Protein AF-A0A559RLZ7-F1 (afdb_monomer_lite)

Radius of gyration: 20.5 Å; chains: 1; bounding box: 38×37×59 Å

pLDDT: mean 88.79, std 10.15, range [47.84, 97.94]

Foldseek 3Di:
DDDPVNVVVVVVVLVVLVVVLVVLVVVLVVVLVVLQVCPVVPDPDSPSVVVNVVVVVVSVVSVCVSVVNDPPDDPVRVVVVVVVVVVVVVD

Secondary structure (DSSP, 8-state):
---HHHHHHHHHHHHHHHHHHHHHHHHHHHHHHHHHHHHHHH-SS-TTHHHHHHHHHHHHHHHHHHHT--SSS-HHHHHHHHHHHHHHHT-

Structure (mmCIF, N/CA/C/O backbone):
data_AF-A0A559RLZ7-F1
#
_entry.id   AF-A0A559RLZ7-F1
#
loop_
_atom_site.group_PDB
_atom_site.id
_atom_site.type_symbol
_atom_site.label_atom_id
_atom_site.label_alt_id
_atom_site.label_comp_id
_atom_site.label_asym_id
_atom_site.label_entity_id
_atom_site.label_seq_id
_atom_site.pdbx_PDB_ins_code
_atom_site.Cartn_x
_atom_site.Cartn_y
_atom_site.Cartn_z
_atom_site.occupancy
_atom_site.B_iso_or_equiv
_atom_site.auth_seq_id
_atom_site.auth_comp_id
_atom_site.auth_asym_id
_atom_site.auth_atom_id
_atom_site.pdbx_PDB_model_num
ATOM 1 N N . MET A 1 1 ? -20.221 5.603 29.341 1.00 57.88 1 MET A N 1
ATOM 2 C CA . MET A 1 1 ? -20.909 5.576 28.032 1.00 57.88 1 MET A CA 1
ATOM 3 C C . MET A 1 1 ? -20.092 6.427 27.085 1.00 57.88 1 MET A C 1
ATOM 5 O O . MET A 1 1 ? -19.811 7.562 27.436 1.00 57.88 1 MET A O 1
ATOM 9 N N . GLU A 1 2 ? -19.660 5.876 25.955 1.00 62.47 2 GLU A N 1
ATOM 10 C CA . GLU A 1 2 ? -18.915 6.642 24.949 1.00 62.47 2 GLU A CA 1
ATOM 11 C C . GLU A 1 2 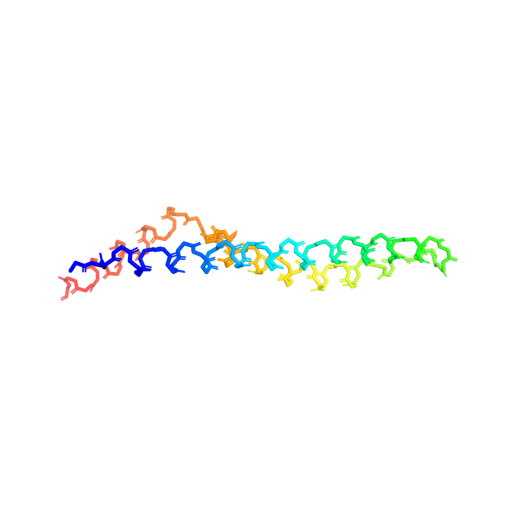? -19.822 7.742 24.368 1.00 62.47 2 GLU A C 1
ATOM 13 O O . GLU A 1 2 ? -20.946 7.458 23.937 1.00 62.47 2 GLU A O 1
ATOM 18 N N . THR A 1 3 ? -19.371 8.994 24.402 1.00 82.12 3 THR A N 1
ATOM 19 C CA . THR A 1 3 ? -20.155 10.155 23.956 1.00 82.12 3 THR A CA 1
ATOM 20 C C . THR A 1 3 ? -20.288 10.161 22.428 1.00 82.12 3 THR A C 1
ATOM 22 O O . THR A 1 3 ? -19.417 9.672 21.708 1.00 82.12 3 THR A O 1
ATOM 25 N N . SER A 1 4 ? -21.364 10.741 21.879 1.00 84.69 4 SER A N 1
ATOM 26 C CA . SER A 1 4 ? -21.572 10.819 20.418 1.00 84.69 4 SER A CA 1
ATOM 27 C C . SER A 1 4 ? -20.391 11.464 19.672 1.00 84.69 4 SER A C 1
ATOM 29 O O . SER A 1 4 ? -20.124 11.128 18.519 1.00 84.69 4 SER A O 1
ATOM 31 N N . ARG A 1 5 ? -19.645 12.350 20.349 1.00 88.38 5 ARG A N 1
ATOM 32 C CA . ARG A 1 5 ? -18.443 13.011 19.829 1.00 88.38 5 ARG A CA 1
ATOM 33 C C . ARG A 1 5 ? -17.267 12.047 19.657 1.00 88.38 5 ARG A C 1
ATOM 35 O O . ARG A 1 5 ? -16.602 12.093 18.627 1.00 88.38 5 ARG A O 1
ATOM 42 N N . GLU A 1 6 ? -17.036 11.164 20.625 1.00 89.12 6 GLU A N 1
ATOM 43 C CA . GLU A 1 6 ? -15.964 10.158 20.574 1.00 89.12 6 GLU A CA 1
ATOM 44 C C . GLU A 1 6 ? -16.206 9.148 19.446 1.00 89.12 6 GLU A C 1
ATOM 46 O O . GLU A 1 6 ? -15.298 8.862 18.664 1.00 89.12 6 GLU A O 1
ATOM 51 N N . LYS A 1 7 ? -17.457 8.695 19.273 1.00 87.31 7 LYS A N 1
ATOM 52 C CA . LYS A 1 7 ? -17.842 7.812 18.158 1.00 87.31 7 LYS A CA 1
ATOM 53 C C . LYS A 1 7 ? -17.596 8.462 16.797 1.00 87.31 7 LYS A C 1
ATOM 55 O O . LYS A 1 7 ? -17.044 7.820 15.904 1.00 87.31 7 LYS A O 1
ATOM 60 N N . TYR A 1 8 ? -17.970 9.735 16.650 1.00 92.44 8 TYR A N 1
ATOM 61 C CA . TYR A 1 8 ? -17.741 10.490 15.419 1.00 92.44 8 TYR A CA 1
ATOM 62 C C . TYR A 1 8 ? -16.245 10.650 15.116 1.00 92.44 8 TYR A C 1
ATOM 64 O O . TYR A 1 8 ? -15.816 10.357 14.005 1.00 92.44 8 TYR A O 1
ATOM 72 N N . GLN A 1 9 ? -15.431 11.036 16.103 1.00 92.69 9 GLN A N 1
ATOM 73 C CA . GLN A 1 9 ? -13.979 11.178 15.926 1.00 92.69 9 GLN A CA 1
ATOM 74 C C . GLN A 1 9 ? -13.313 9.857 15.527 1.00 92.69 9 GLN A C 1
ATOM 76 O O . GLN A 1 9 ? -12.451 9.828 14.648 1.00 92.69 9 GLN A O 1
ATOM 81 N N . ARG A 1 10 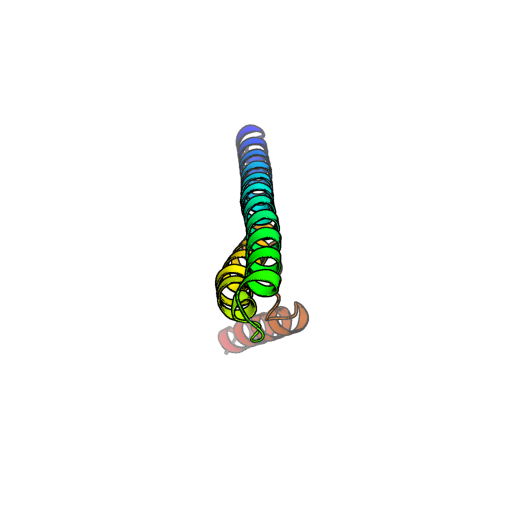? -13.740 8.745 16.134 1.00 89.25 10 ARG A N 1
ATOM 82 C CA . ARG A 1 10 ? -13.238 7.405 15.814 1.00 89.25 10 ARG A CA 1
ATOM 83 C C . ARG A 1 10 ? -13.591 7.003 14.376 1.00 89.25 10 ARG A C 1
ATOM 85 O O . ARG A 1 10 ? -12.746 6.458 13.669 1.00 89.25 10 ARG A O 1
ATOM 92 N N . ALA A 1 11 ? -14.812 7.308 13.934 1.00 91.44 11 ALA A N 1
ATOM 93 C CA . ALA A 1 11 ? -15.249 7.086 12.558 1.00 91.44 11 ALA A CA 1
ATOM 94 C C . ALA A 1 11 ? -14.505 7.986 11.556 1.00 91.44 11 ALA A C 1
ATOM 96 O O . ALA A 1 11 ? -14.095 7.512 10.501 1.00 91.44 11 ALA A O 1
ATOM 97 N N . GLN A 1 12 ? -14.269 9.255 11.898 1.00 93.44 12 GLN A N 1
ATOM 98 C CA . GLN A 1 12 ? -13.515 10.187 11.059 1.00 93.44 12 GLN A CA 1
ATOM 99 C C . GLN A 1 12 ? -12.072 9.716 10.856 1.00 93.44 12 GLN A C 1
ATOM 101 O O . GLN A 1 12 ? -11.643 9.549 9.718 1.00 93.44 12 GLN A O 1
ATOM 106 N N . LYS A 1 13 ? -11.368 9.383 11.946 1.00 92.19 13 LYS A N 1
ATOM 107 C CA . LYS A 1 13 ? -10.006 8.835 11.882 1.00 92.19 13 LYS A CA 1
ATOM 108 C C . LYS A 1 13 ? -9.935 7.600 10.985 1.00 92.19 13 LYS A C 1
ATOM 110 O O . LYS A 1 13 ? -8.988 7.429 10.227 1.00 92.19 13 LYS A O 1
ATOM 115 N N . ARG A 1 14 ? -10.965 6.752 11.039 1.00 90.94 14 ARG A N 1
ATOM 116 C CA . ARG A 1 14 ? -11.052 5.560 10.199 1.00 90.94 14 ARG A CA 1
ATOM 117 C C . ARG A 1 14 ? -11.154 5.888 8.710 1.00 90.94 14 ARG A C 1
ATOM 119 O O . ARG A 1 14 ? -10.538 5.208 7.897 1.00 90.94 14 ARG A O 1
ATOM 126 N N . VAL A 1 15 ? -11.935 6.903 8.353 1.00 94.19 15 VAL A N 1
ATOM 127 C CA . VAL A 1 15 ? -12.043 7.377 6.967 1.00 94.19 15 VAL A CA 1
ATOM 128 C C . VAL A 1 15 ? -10.714 7.960 6.492 1.00 94.19 15 VAL A C 1
ATOM 130 O O . VAL A 1 15 ? -10.314 7.699 5.359 1.00 94.19 15 VAL A O 1
ATOM 133 N N . ASP A 1 16 ? -10.020 8.701 7.351 1.00 94.38 16 ASP A N 1
ATOM 134 C CA . ASP A 1 16 ? -8.732 9.305 7.011 1.00 94.38 16 ASP A CA 1
ATOM 135 C C . ASP A 1 16 ? -7.650 8.237 6.771 1.00 94.38 16 ASP A C 1
ATOM 137 O O . ASP A 1 16 ? -6.985 8.278 5.739 1.00 94.38 16 ASP A O 1
ATOM 141 N N . GLU A 1 17 ? -7.573 7.198 7.614 1.00 93.50 17 GLU A N 1
ATOM 142 C CA . GLU A 1 17 ? -6.689 6.034 7.401 1.00 93.50 17 GLU A CA 1
ATOM 143 C C . GLU A 1 17 ? -6.939 5.347 6.043 1.00 93.50 17 GLU A C 1
ATOM 145 O O . GLU A 1 17 ? -6.006 4.960 5.336 1.00 93.50 17 GLU A O 1
ATOM 150 N N . ILE A 1 18 ? -8.208 5.206 5.645 1.00 93.50 18 ILE A N 1
ATOM 151 C CA . ILE A 1 18 ? -8.578 4.608 4.355 1.00 93.50 18 ILE A CA 1
ATOM 152 C C . ILE A 1 18 ? -8.145 5.511 3.192 1.00 93.50 18 ILE A C 1
ATOM 154 O O . ILE A 1 18 ? -7.599 5.019 2.202 1.00 93.50 18 ILE A O 1
ATOM 158 N N . LYS A 1 19 ? -8.359 6.827 3.294 1.00 94.69 19 LYS A N 1
ATOM 159 C CA . LYS A 1 19 ? -7.935 7.791 2.265 1.00 94.69 19 LYS A CA 1
ATOM 160 C C . LYS A 1 19 ? -6.420 7.803 2.091 1.00 94.69 19 LYS A C 1
ATOM 162 O O . LYS A 1 19 ? -5.940 7.782 0.959 1.00 94.69 19 LYS A O 1
ATOM 167 N N . GLU A 1 20 ? -5.673 7.804 3.192 1.00 94.94 20 GLU A N 1
ATOM 168 C CA . GLU A 1 20 ? -4.212 7.745 3.166 1.00 94.94 20 GLU A CA 1
ATOM 169 C C . GLU A 1 20 ? -3.719 6.485 2.458 1.00 94.94 20 GLU A C 1
ATOM 171 O O . GLU A 1 20 ? -2.817 6.568 1.621 1.00 94.94 20 GLU A O 1
ATOM 176 N N . PHE A 1 21 ? -4.339 5.334 2.728 1.00 95.44 21 PHE A N 1
ATOM 177 C CA . PHE A 1 21 ? -4.032 4.094 2.024 1.00 95.44 21 PHE A CA 1
ATOM 178 C C . PHE A 1 21 ? -4.265 4.202 0.515 1.00 95.44 21 PHE A C 1
ATOM 180 O O . PHE A 1 21 ? -3.372 3.852 -0.255 1.00 95.44 21 PHE A O 1
ATOM 187 N N . TYR A 1 22 ? -5.417 4.721 0.074 1.00 95.25 22 TYR A N 1
ATOM 188 C CA . TYR A 1 22 ? -5.695 4.887 -1.357 1.00 95.25 22 TYR A CA 1
ATOM 189 C C . TYR A 1 22 ? -4.721 5.845 -2.039 1.00 95.25 22 TYR A C 1
ATOM 191 O O . TYR A 1 22 ? -4.318 5.588 -3.171 1.00 95.25 22 TYR A O 1
ATOM 199 N N . ASN A 1 23 ? -4.298 6.910 -1.356 1.00 96.31 23 ASN A N 1
ATOM 200 C CA . ASN A 1 23 ? -3.290 7.820 -1.888 1.00 96.31 23 ASN A CA 1
ATOM 201 C C . ASN A 1 23 ? -1.938 7.107 -2.091 1.00 96.31 23 ASN A C 1
ATOM 203 O O . ASN A 1 23 ? -1.336 7.195 -3.161 1.00 96.31 23 ASN A O 1
ATOM 207 N N . HIS A 1 24 ? -1.491 6.332 -1.096 1.00 95.25 24 HIS A N 1
ATOM 208 C CA . HIS A 1 24 ? -0.258 5.541 -1.198 1.00 95.25 24 HIS A CA 1
ATOM 209 C C . HIS A 1 24 ? -0.348 4.456 -2.275 1.00 95.25 24 HIS A C 1
ATOM 211 O O . HIS A 1 24 ? 0.589 4.284 -3.053 1.00 95.25 24 HIS A O 1
ATOM 217 N N . LEU A 1 25 ? -1.478 3.750 -2.358 1.00 96.62 25 LEU A N 1
ATOM 218 C CA . LEU A 1 25 ? -1.726 2.740 -3.383 1.00 96.62 25 LEU A CA 1
ATOM 219 C C . LEU A 1 25 ? -1.752 3.358 -4.787 1.00 96.62 25 LEU A C 1
ATOM 221 O O . LEU A 1 25 ? -1.173 2.796 -5.713 1.00 96.62 25 LEU A O 1
ATOM 225 N N . GLY A 1 26 ? -2.385 4.523 -4.945 1.00 97.50 26 GLY A N 1
ATOM 226 C CA . GLY A 1 26 ? -2.423 5.256 -6.207 1.00 97.50 26 GLY A CA 1
ATOM 227 C C . GLY A 1 26 ? -1.023 5.642 -6.679 1.00 97.50 26 GLY A C 1
ATOM 228 O O . GLY A 1 26 ? -0.653 5.336 -7.812 1.00 97.50 26 GLY A O 1
ATOM 229 N N . MET A 1 27 ? -0.210 6.224 -5.790 1.00 97.00 27 MET A N 1
ATOM 230 C CA . MET A 1 27 ? 1.198 6.514 -6.084 1.00 97.00 27 MET A CA 1
ATOM 231 C C . MET A 1 27 ? 1.967 5.244 -6.458 1.00 97.00 27 MET A C 1
ATOM 233 O O . MET A 1 27 ? 2.670 5.231 -7.465 1.00 97.00 27 MET A O 1
ATOM 237 N N . TYR A 1 28 ? 1.792 4.158 -5.704 1.00 97.31 28 TYR A N 1
ATOM 238 C CA . TYR A 1 28 ? 2.431 2.879 -6.000 1.00 97.31 28 TYR A CA 1
ATOM 239 C C . TYR A 1 28 ? 2.092 2.371 -7.409 1.00 97.31 28 TYR A C 1
ATOM 241 O O . TYR A 1 28 ? 3.004 2.041 -8.160 1.00 97.31 28 TYR A O 1
ATOM 249 N N . ILE A 1 29 ? 0.817 2.375 -7.813 1.00 97.50 29 ILE A N 1
ATOM 250 C CA . ILE A 1 29 ? 0.395 1.939 -9.156 1.00 97.50 29 ILE A CA 1
ATOM 251 C C . ILE A 1 29 ? 1.030 2.811 -10.247 1.00 97.50 29 ILE A C 1
ATOM 253 O O . ILE A 1 29 ? 1.526 2.281 -11.241 1.00 97.50 29 ILE A O 1
ATOM 257 N N . ILE A 1 30 ? 1.065 4.134 -10.057 1.00 97.94 30 ILE A N 1
ATOM 258 C CA . ILE A 1 30 ? 1.699 5.057 -11.009 1.00 97.94 30 ILE A CA 1
ATOM 259 C C . ILE A 1 30 ? 3.182 4.704 -11.188 1.00 97.94 30 ILE A C 1
ATOM 261 O O . ILE A 1 30 ? 3.646 4.547 -12.318 1.00 97.94 30 ILE A O 1
ATOM 265 N N . PHE A 1 31 ? 3.919 4.517 -10.090 1.00 97.25 31 PHE A N 1
ATOM 266 C CA . PHE A 1 31 ? 5.335 4.149 -10.150 1.00 97.25 31 PHE A CA 1
ATOM 267 C C . PHE A 1 31 ? 5.565 2.755 -10.736 1.00 97.25 31 PHE A C 1
ATOM 269 O O . PHE A 1 31 ? 6.502 2.581 -11.507 1.00 97.25 31 PHE A O 1
ATOM 276 N N . VAL A 1 32 ? 4.701 1.780 -10.446 1.00 97.00 32 VAL A N 1
ATOM 277 C CA . VAL A 1 32 ? 4.746 0.444 -11.064 1.00 97.00 32 VAL A CA 1
ATOM 278 C C . VAL A 1 32 ? 4.645 0.556 -12.587 1.00 97.00 32 VAL A C 1
ATOM 280 O O . VAL A 1 32 ? 5.476 -0.015 -13.291 1.00 97.00 32 VAL A O 1
ATOM 283 N N . CYS A 1 33 ? 3.688 1.333 -13.104 1.00 97.00 33 CYS A N 1
ATOM 284 C CA . CYS A 1 33 ? 3.551 1.571 -14.542 1.00 97.00 33 CYS A CA 1
ATOM 285 C C . CYS A 1 33 ? 4.807 2.226 -15.136 1.00 97.00 33 CYS A C 1
ATOM 287 O O . CYS A 1 33 ? 5.275 1.806 -16.195 1.00 97.00 33 CYS A O 1
ATOM 289 N N . ILE A 1 34 ? 5.386 3.210 -14.439 1.00 96.56 34 ILE A N 1
ATOM 290 C CA . ILE A 1 34 ? 6.636 3.863 -14.853 1.00 96.56 34 ILE A CA 1
ATOM 291 C C . ILE A 1 34 ? 7.795 2.857 -14.879 1.00 96.56 34 ILE A C 1
ATOM 293 O O . ILE A 1 34 ? 8.523 2.803 -15.866 1.00 96.56 34 ILE A O 1
ATOM 297 N N . PHE A 1 35 ? 7.964 2.030 -13.842 1.00 95.94 35 PHE A N 1
ATOM 298 C CA . PHE A 1 35 ? 9.041 1.039 -13.775 1.00 95.94 35 PHE A CA 1
ATOM 299 C C . PHE A 1 35 ? 8.914 -0.026 -14.859 1.00 95.94 35 PHE A C 1
ATOM 301 O O . PHE A 1 35 ? 9.911 -0.360 -15.493 1.00 95.94 35 P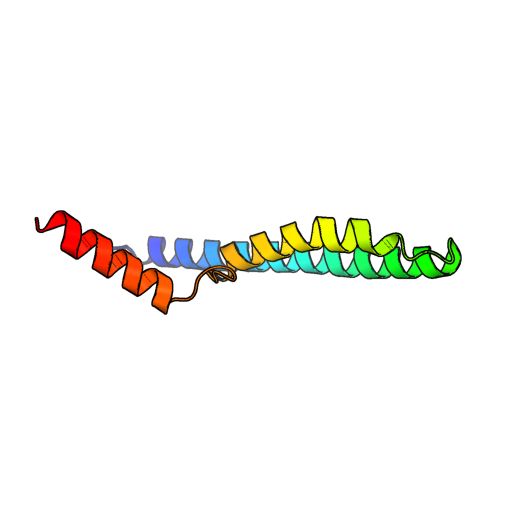HE A O 1
ATOM 308 N N . ILE A 1 36 ? 7.703 -0.526 -15.109 1.00 95.44 36 ILE A N 1
ATOM 309 C CA . ILE A 1 36 ? 7.445 -1.480 -16.192 1.00 95.44 36 ILE A CA 1
ATOM 310 C C . ILE A 1 36 ? 7.762 -0.835 -17.544 1.00 95.44 36 ILE A C 1
ATOM 312 O O . ILE A 1 36 ? 8.477 -1.434 -18.345 1.00 95.44 36 ILE A O 1
ATOM 316 N N . GLY A 1 37 ? 7.300 0.398 -17.773 1.00 95.38 37 GLY A N 1
ATOM 317 C CA . GLY A 1 37 ? 7.615 1.152 -18.985 1.00 95.38 37 GLY A CA 1
ATOM 318 C C . GLY A 1 37 ? 9.122 1.303 -19.185 1.00 95.38 37 GLY A C 1
ATOM 319 O O . GLY A 1 37 ? 9.646 0.915 -20.224 1.00 95.38 37 GLY A O 1
ATOM 320 N N . LEU A 1 38 ? 9.844 1.787 -18.171 1.00 95.56 38 LEU A N 1
ATOM 321 C CA . LEU A 1 38 ? 11.301 1.943 -18.222 1.00 95.56 38 LEU A CA 1
ATOM 322 C C . LEU A 1 38 ? 12.024 0.620 -18.466 1.00 95.56 38 LEU A C 1
ATOM 324 O O . LEU A 1 38 ? 13.013 0.590 -19.198 1.00 95.56 38 LEU A O 1
ATOM 328 N N . ASN A 1 39 ? 11.545 -0.469 -17.871 1.00 96.00 39 ASN A N 1
ATOM 329 C CA . ASN A 1 39 ? 12.137 -1.781 -18.055 1.00 96.00 39 ASN A CA 1
ATOM 330 C C . ASN A 1 39 ? 12.130 -2.207 -19.525 1.00 96.00 39 ASN A C 1
ATOM 332 O O . ASN A 1 39 ? 13.194 -2.531 -20.046 1.00 96.00 39 ASN A O 1
ATOM 336 N N . ILE A 1 40 ? 10.974 -2.079 -20.188 1.00 93.94 40 ILE A N 1
ATOM 337 C CA . ILE A 1 40 ? 10.790 -2.419 -21.606 1.00 93.94 40 ILE A CA 1
ATOM 338 C C . ILE A 1 40 ? 11.785 -1.662 -22.498 1.00 93.94 40 ILE A C 1
ATOM 340 O O . ILE A 1 40 ? 12.316 -2.238 -23.443 1.00 93.94 40 ILE A O 1
ATOM 344 N N . TYR A 1 41 ? 12.072 -0.391 -22.196 1.00 92.75 41 TYR A N 1
ATOM 345 C CA . TYR A 1 41 ? 12.993 0.422 -23.002 1.00 92.75 41 TYR A CA 1
ATOM 346 C C . TYR A 1 41 ? 14.476 0.246 -22.650 1.00 92.75 41 TYR A C 1
ATOM 348 O O . TYR A 1 41 ? 15.331 0.551 -23.477 1.00 92.75 41 TYR A O 1
ATOM 356 N N . THR A 1 42 ? 14.803 -0.202 -21.436 1.00 90.56 42 THR A N 1
ATOM 357 C CA . THR A 1 42 ? 16.183 -0.134 -20.918 1.00 90.56 42 THR A CA 1
ATOM 358 C C . THR A 1 42 ? 16.884 -1.489 -20.887 1.00 90.56 42 THR A C 1
ATOM 360 O O . THR A 1 42 ? 18.111 -1.544 -20.949 1.00 90.56 42 THR A O 1
ATOM 363 N N . SER A 1 43 ? 16.154 -2.598 -20.736 1.00 88.88 43 SER A N 1
ATOM 364 C CA . SER A 1 43 ? 16.785 -3.897 -20.499 1.00 88.88 43 SER A CA 1
ATOM 365 C C . SER A 1 43 ? 15.935 -5.073 -20.965 1.00 88.88 43 SER A C 1
ATOM 367 O O . SER A 1 43 ? 14.719 -5.062 -20.840 1.00 88.88 43 SER A O 1
ATOM 369 N N . ASN A 1 44 ? 16.600 -6.148 -21.396 1.00 87.88 44 ASN A N 1
ATOM 370 C CA . ASN A 1 44 ? 15.963 -7.456 -21.589 1.00 87.88 44 ASN A CA 1
ATOM 371 C C . ASN A 1 44 ? 15.684 -8.179 -20.257 1.00 87.88 44 ASN A C 1
ATOM 373 O O . ASN A 1 44 ? 15.003 -9.202 -20.236 1.00 87.88 44 ASN A O 1
ATOM 377 N N . PHE A 1 45 ? 16.238 -7.683 -19.146 1.00 92.62 45 PHE A N 1
ATOM 378 C CA . PHE A 1 45 ? 16.032 -8.238 -17.817 1.00 92.62 45 PHE A CA 1
ATOM 379 C C . PHE A 1 45 ? 15.003 -7.419 -17.029 1.00 92.62 45 PHE A C 1
ATOM 381 O O . PHE A 1 45 ? 15.110 -6.193 -16.912 1.00 92.62 45 PHE A O 1
ATOM 388 N N . PHE A 1 46 ? 14.036 -8.110 -16.417 1.00 94.00 46 PHE A N 1
ATOM 389 C CA . PHE A 1 46 ? 12.914 -7.501 -15.699 1.00 94.00 46 PHE A CA 1
ATOM 390 C C . PHE A 1 46 ? 13.294 -6.972 -14.300 1.00 94.00 46 PHE A C 1
ATOM 392 O O . PHE A 1 46 ? 12.722 -7.358 -13.285 1.00 94.00 46 PHE A O 1
ATOM 399 N N . TRP A 1 47 ? 14.263 -6.054 -14.233 1.00 94.62 47 TRP A N 1
ATOM 400 C CA . TRP A 1 47 ? 14.702 -5.380 -13.007 1.00 94.62 47 TRP A CA 1
ATOM 401 C C . TRP A 1 47 ? 13.584 -4.629 -12.268 1.00 94.62 47 TRP A C 1
ATOM 403 O O . TRP A 1 47 ? 13.693 -4.426 -11.060 1.00 94.62 47 TRP A O 1
ATOM 413 N N . ALA A 1 48 ? 12.495 -4.246 -12.945 1.00 95.50 48 ALA A N 1
ATOM 414 C CA . ALA A 1 48 ? 11.362 -3.572 -12.307 1.00 95.50 48 ALA A CA 1
ATOM 415 C C . ALA A 1 48 ? 10.700 -4.429 -11.213 1.00 95.50 48 ALA A C 1
ATOM 417 O O . ALA A 1 48 ? 10.067 -3.883 -10.313 1.00 95.50 48 ALA A O 1
ATOM 418 N N . ILE A 1 49 ? 10.895 -5.753 -11.224 1.00 95.88 49 ILE A N 1
ATOM 419 C CA . ILE A 1 49 ? 10.356 -6.645 -10.193 1.00 95.88 49 ILE A CA 1
ATOM 420 C C . ILE A 1 49 ? 10.850 -6.308 -8.781 1.00 95.88 49 ILE A C 1
ATOM 422 O O . ILE A 1 49 ? 10.086 -6.428 -7.828 1.00 95.88 49 ILE A O 1
ATOM 426 N N . PHE A 1 50 ? 12.096 -5.850 -8.631 1.00 95.44 50 PHE A N 1
ATOM 427 C CA . PHE A 1 50 ? 12.681 -5.569 -7.319 1.00 95.44 50 PHE A CA 1
ATOM 428 C C . PHE A 1 50 ? 11.991 -4.403 -6.596 1.00 95.44 50 PHE A C 1
ATOM 430 O O . PHE A 1 50 ? 11.518 -4.619 -5.477 1.00 95.44 50 PHE A O 1
ATOM 437 N N . PRO A 1 51 ? 11.866 -3.193 -7.185 1.00 95.06 51 PRO A N 1
ATOM 438 C CA . PRO A 1 51 ? 11.145 -2.103 -6.534 1.00 95.06 51 PRO A CA 1
ATOM 439 C 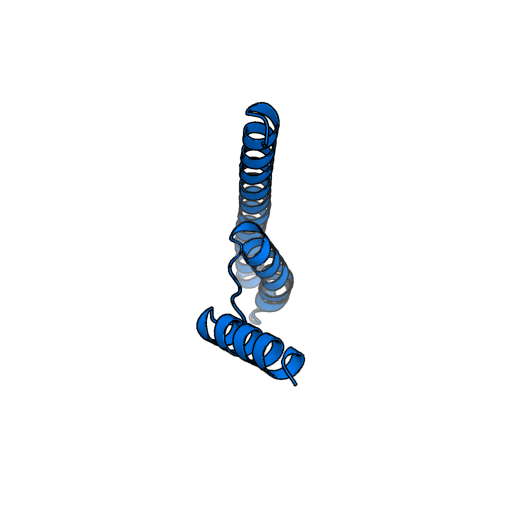C . PRO A 1 51 ? 9.646 -2.396 -6.391 1.00 95.06 51 PRO A C 1
ATOM 441 O O . PRO A 1 51 ? 9.069 -2.038 -5.366 1.00 95.06 51 PRO A O 1
ATOM 444 N N . ILE A 1 52 ? 9.026 -3.088 -7.359 1.00 96.44 52 ILE A N 1
ATOM 445 C CA . ILE A 1 52 ? 7.609 -3.478 -7.282 1.00 96.44 52 ILE A CA 1
ATOM 446 C C . ILE A 1 52 ? 7.376 -4.379 -6.066 1.00 96.44 52 ILE A C 1
ATOM 448 O O . ILE A 1 52 ? 6.542 -4.062 -5.224 1.00 96.44 52 ILE A O 1
ATOM 452 N N . LEU A 1 53 ? 8.134 -5.469 -5.917 1.00 96.12 53 LEU A N 1
ATOM 453 C CA . LEU A 1 53 ? 7.965 -6.377 -4.781 1.00 96.12 53 LEU A CA 1
ATOM 454 C C . LEU A 1 53 ? 8.370 -5.725 -3.455 1.00 96.12 53 LEU A C 1
ATOM 456 O O . LEU A 1 53 ? 7.651 -5.863 -2.466 1.00 96.12 53 LEU A O 1
ATOM 460 N N . GLY A 1 54 ? 9.477 -4.978 -3.433 1.00 95.38 54 GLY A N 1
ATOM 461 C CA . GLY A 1 54 ? 9.962 -4.300 -2.230 1.00 95.38 54 GLY A CA 1
ATOM 462 C C . GLY A 1 54 ? 8.942 -3.313 -1.655 1.00 95.38 54 GLY A C 1
ATOM 463 O O . GLY A 1 54 ? 8.600 -3.392 -0.475 1.00 95.38 54 GLY A O 1
ATOM 464 N N . TRP A 1 55 ? 8.398 -2.414 -2.482 1.00 95.31 55 TRP A N 1
ATOM 465 C CA . TRP A 1 55 ? 7.342 -1.489 -2.049 1.00 95.31 55 TRP A CA 1
ATOM 466 C C . TRP A 1 55 ? 5.977 -2.159 -1.896 1.00 95.31 55 TRP A C 1
ATOM 468 O O . TRP A 1 55 ? 5.210 -1.781 -1.007 1.00 95.31 55 TRP A O 1
ATOM 478 N N . GLY A 1 56 ? 5.684 -3.181 -2.700 1.00 95.62 56 GLY A N 1
ATOM 479 C CA . GLY A 1 56 ? 4.434 -3.932 -2.637 1.00 95.62 56 GLY A CA 1
ATOM 480 C C . GLY A 1 56 ? 4.187 -4.557 -1.263 1.00 95.62 56 GLY A C 1
ATOM 481 O O . GLY A 1 56 ? 3.058 -4.535 -0.776 1.00 95.62 56 GLY A O 1
ATOM 482 N N . ILE A 1 57 ? 5.240 -5.021 -0.580 1.00 94.44 57 ILE A N 1
ATOM 483 C CA . ILE A 1 57 ? 5.145 -5.527 0.800 1.00 94.44 57 ILE A CA 1
ATOM 484 C C . ILE A 1 57 ? 4.703 -4.419 1.772 1.00 94.44 57 ILE A C 1
ATOM 486 O O . ILE A 1 57 ? 3.854 -4.653 2.634 1.00 94.44 57 ILE A O 1
ATOM 490 N N . GLY A 1 58 ? 5.227 -3.200 1.618 1.00 93.31 58 GLY A N 1
ATOM 491 C CA . GLY A 1 58 ? 4.829 -2.047 2.432 1.00 93.31 58 GLY A CA 1
ATOM 492 C C . GLY A 1 58 ? 3.358 -1.673 2.234 1.00 93.31 58 GLY A C 1
ATOM 493 O O . GLY A 1 58 ? 2.633 -1.460 3.208 1.00 93.31 58 GLY A O 1
ATOM 494 N N . ILE A 1 59 ? 2.890 -1.680 0.982 1.00 95.31 59 ILE A N 1
ATOM 495 C CA . ILE A 1 59 ? 1.476 -1.459 0.647 1.00 95.31 59 ILE A CA 1
ATOM 496 C C . ILE A 1 59 ? 0.589 -2.549 1.254 1.00 95.31 59 ILE A C 1
ATOM 498 O O . ILE A 1 59 ? -0.443 -2.233 1.847 1.00 95.31 59 ILE A O 1
ATOM 502 N N . LEU A 1 60 ? 0.997 -3.817 1.169 1.00 92.81 60 LEU A N 1
ATOM 503 C CA . LEU A 1 60 ? 0.245 -4.934 1.741 1.00 92.81 60 LEU A CA 1
ATOM 504 C C . LEU A 1 60 ? 0.158 -4.845 3.273 1.00 92.81 60 LEU A C 1
ATOM 506 O O . LEU A 1 60 ? -0.904 -5.077 3.849 1.00 92.81 60 LEU A O 1
ATOM 510 N N . SER A 1 61 ? 1.248 -4.448 3.933 1.00 91.25 61 SER A N 1
ATOM 511 C CA . SER A 1 61 ? 1.271 -4.202 5.379 1.00 91.25 61 SER A CA 1
ATOM 512 C C . SER A 1 61 ? 0.326 -3.059 5.777 1.00 91.25 61 SER A C 1
ATOM 514 O O . SER A 1 61 ? -0.476 -3.194 6.707 1.00 91.25 61 SER A O 1
ATOM 516 N N . HIS A 1 62 ? 0.328 -1.956 5.020 1.00 92.00 62 HIS A N 1
ATOM 517 C CA . HIS A 1 62 ? -0.603 -0.850 5.244 1.00 92.00 62 HIS A CA 1
ATOM 518 C C . HIS A 1 62 ? -2.062 -1.296 5.039 1.00 92.00 62 HIS A C 1
ATOM 520 O O . HIS A 1 62 ? -2.918 -1.008 5.878 1.00 92.00 62 HIS A O 1
ATOM 526 N N . ALA A 1 63 ? -2.340 -2.077 3.990 1.00 91.88 63 ALA A N 1
ATOM 527 C CA . ALA A 1 63 ? -3.661 -2.649 3.740 1.00 91.88 63 ALA A CA 1
ATOM 528 C C . ALA A 1 63 ? -4.130 -3.534 4.906 1.00 91.88 63 ALA A C 1
ATOM 530 O O . ALA A 1 63 ? -5.263 -3.397 5.363 1.00 91.88 63 ALA A O 1
ATOM 531 N N . SER A 1 64 ? -3.263 -4.399 5.436 1.00 90.00 64 SER A N 1
ATOM 532 C CA . SER A 1 64 ? -3.576 -5.254 6.587 1.00 90.00 64 SER A CA 1
ATOM 533 C C . SER A 1 64 ? -4.021 -4.431 7.803 1.00 90.00 64 SER A C 1
ATOM 535 O O . SER A 1 64 ? -5.084 -4.686 8.380 1.00 90.00 64 SER A O 1
ATOM 537 N N . LYS A 1 65 ? -3.276 -3.368 8.133 1.00 87.50 65 LYS A N 1
ATOM 538 C CA . LYS A 1 65 ? -3.610 -2.436 9.221 1.00 87.50 65 LYS A CA 1
ATOM 539 C C . LYS A 1 65 ? -4.927 -1.692 8.968 1.00 87.50 65 LYS A C 1
ATOM 541 O O . LYS A 1 65 ? -5.797 -1.647 9.842 1.00 87.50 65 LYS A O 1
ATOM 546 N N . VAL A 1 66 ? -5.097 -1.133 7.772 1.00 91.50 66 VAL A N 1
ATOM 547 C CA . VAL A 1 66 ? -6.270 -0.324 7.411 1.00 91.50 66 VAL A CA 1
ATOM 548 C C . VAL A 1 66 ? -7.517 -1.175 7.313 1.00 91.50 66 VAL A C 1
ATOM 550 O O . VAL A 1 66 ? -8.545 -0.760 7.813 1.00 91.50 66 VAL A O 1
ATOM 553 N N . TYR A 1 67 ? -7.472 -2.393 6.789 1.00 86.88 67 TYR A N 1
ATOM 554 C CA . TYR A 1 67 ? -8.658 -3.250 6.711 1.00 86.88 67 TYR A CA 1
ATOM 555 C C . TYR A 1 67 ? -8.853 -4.135 7.943 1.00 86.88 67 TYR A C 1
ATOM 557 O O . TYR A 1 67 ? -9.855 -4.841 8.027 1.00 86.88 67 TYR A O 1
ATOM 565 N N . ARG A 1 68 ? -7.943 -4.059 8.930 1.00 82.06 68 ARG A N 1
ATOM 566 C CA . ARG A 1 68 ? -7.893 -4.981 10.083 1.00 82.06 68 ARG A CA 1
ATOM 567 C C . ARG A 1 68 ? -7.954 -6.437 9.617 1.00 82.06 68 ARG A C 1
ATOM 569 O O . ARG A 1 68 ? -8.575 -7.288 10.249 1.00 82.06 68 ARG A O 1
ATOM 576 N N . TRP A 1 69 ? -7.354 -6.681 8.460 1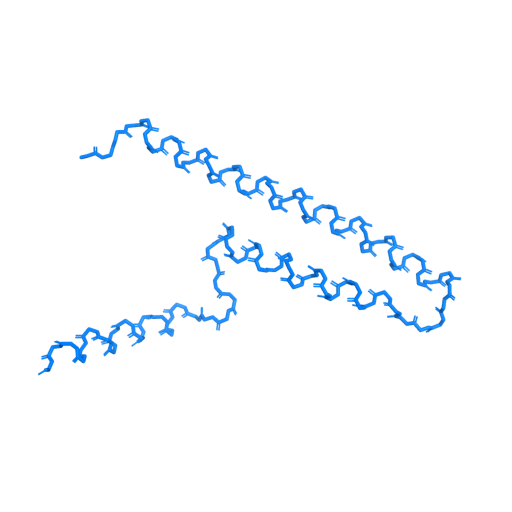.00 74.88 69 TRP A N 1
ATOM 577 C CA . TRP A 1 69 ? -7.306 -7.977 7.824 1.00 74.88 69 TRP A CA 1
ATOM 578 C C . TRP A 1 69 ? -5.928 -8.549 8.084 1.00 74.88 69 TRP A C 1
ATOM 580 O O . TRP A 1 69 ? -4.930 -7.894 7.804 1.00 74.88 69 TRP A O 1
ATOM 590 N N . ASN A 1 70 ? -5.871 -9.752 8.637 1.00 71.94 70 ASN A N 1
ATOM 591 C CA . ASN A 1 70 ? -4.621 -10.441 8.881 1.00 71.94 70 ASN A CA 1
ATOM 592 C C . ASN A 1 70 ? -4.388 -11.447 7.742 1.00 71.94 70 ASN A C 1
ATOM 594 O O . ASN A 1 70 ? -5.021 -12.501 7.737 1.00 71.94 70 ASN A O 1
ATOM 598 N N . PRO A 1 71 ? -3.536 -11.141 6.746 1.00 67.62 71 PRO A N 1
ATOM 599 C CA . PRO A 1 71 ? -3.285 -12.064 5.641 1.00 67.62 71 PRO A CA 1
ATOM 600 C C . PRO A 1 71 ? -2.494 -13.305 6.083 1.00 67.62 71 PRO A C 1
ATOM 602 O O . PRO A 1 71 ? -2.447 -14.286 5.349 1.00 67.62 71 PRO A O 1
ATOM 605 N N . LEU A 1 72 ? -1.874 -13.269 7.269 1.00 72.56 72 LEU A N 1
ATOM 606 C CA . LEU A 1 72 ? -1.014 -14.337 7.780 1.00 72.56 72 LEU A CA 1
ATOM 607 C C . LEU A 1 72 ? -1.753 -15.323 8.690 1.00 72.56 72 LEU A C 1
ATOM 609 O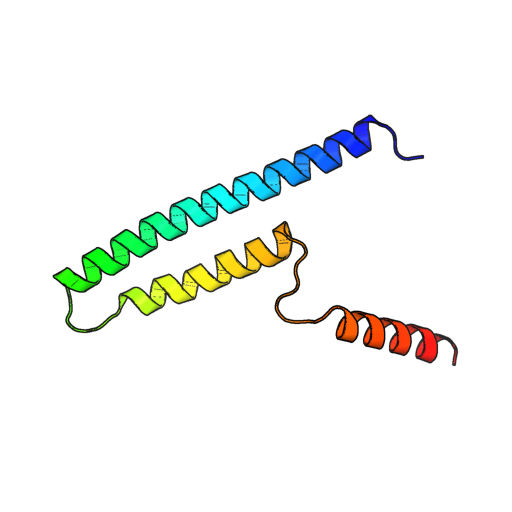 O . LEU A 1 72 ? -1.372 -16.489 8.761 1.00 72.56 72 LEU A O 1
ATOM 613 N N . PHE A 1 73 ? -2.804 -14.876 9.381 1.00 78.44 73 PHE A N 1
ATOM 614 C CA . PHE A 1 73 ? -3.486 -15.678 10.394 1.00 78.44 73 PHE A CA 1
ATOM 615 C C . PHE A 1 73 ? -4.997 -15.701 10.153 1.00 78.44 73 PHE A C 1
ATOM 617 O O . PHE A 1 73 ? -5.646 -14.660 10.053 1.00 78.44 73 PHE A O 1
ATOM 624 N N . SER A 1 74 ? -5.571 -16.904 10.062 1.00 79.62 74 SER A N 1
ATOM 625 C CA . SER A 1 74 ? -7.020 -17.067 9.939 1.00 79.62 74 SER A CA 1
ATOM 626 C C . SER A 1 74 ? -7.717 -16.785 11.270 1.00 79.62 74 SER A C 1
ATOM 628 O O . SER A 1 74 ? -7.161 -17.024 12.345 1.00 79.62 74 SER A O 1
ATOM 630 N N . LYS A 1 75 ? -8.981 -16.351 11.208 1.00 77.88 75 LYS A N 1
ATOM 631 C CA . LYS A 1 75 ? -9.813 -16.171 12.410 1.00 77.88 75 LYS A CA 1
ATOM 632 C C . LYS A 1 75 ? -9.930 -17.451 13.242 1.00 77.88 75 LYS A C 1
ATOM 634 O O . LYS A 1 75 ? -9.981 -17.376 14.464 1.00 77.88 75 LYS A O 1
ATOM 639 N N . ASP A 1 76 ? -9.921 -18.617 12.596 1.00 82.75 76 ASP A N 1
ATOM 640 C CA . ASP A 1 76 ? -9.950 -19.908 13.291 1.00 82.75 76 ASP A CA 1
ATOM 641 C C . ASP A 1 76 ? -8.662 -20.171 14.071 1.00 82.75 76 ASP A C 1
ATOM 643 O O . ASP A 1 76 ? -8.702 -20.718 15.172 1.00 82.75 76 ASP A O 1
ATOM 647 N N . TRP A 1 77 ? -7.508 -19.780 13.522 1.00 86.31 77 TRP A N 1
ATOM 648 C CA . TRP A 1 77 ? -6.244 -19.854 14.247 1.00 86.31 77 TRP A CA 1
ATOM 649 C C . TRP A 1 77 ? -6.242 -18.908 15.452 1.00 86.31 77 TRP A C 1
ATOM 651 O O . TRP A 1 77 ? -5.872 -19.344 16.542 1.00 86.31 77 TRP A O 1
ATOM 661 N N . GLU A 1 78 ? -6.714 -17.666 15.283 1.00 85.50 78 GLU A N 1
ATOM 662 C CA . GLU A 1 78 ? -6.820 -16.696 16.383 1.00 85.50 78 GLU A CA 1
ATOM 663 C C . GLU A 1 78 ? -7.741 -17.226 17.490 1.00 85.50 78 GLU A C 1
ATOM 665 O O . GLU A 1 78 ? -7.351 -17.242 18.656 1.00 85.50 78 GLU A O 1
ATOM 670 N N . ARG A 1 79 ? -8.918 -17.755 17.127 1.00 85.62 79 ARG A N 1
ATOM 671 C CA . ARG A 1 79 ? -9.876 -18.336 18.078 1.00 85.62 79 ARG A CA 1
ATOM 672 C C . ARG A 1 79 ? -9.279 -19.511 18.850 1.00 85.62 79 ARG A C 1
ATOM 674 O O . ARG A 1 79 ? -9.338 -19.517 20.072 1.00 85.62 79 ARG A O 1
ATOM 681 N N . ARG A 1 80 ? -8.633 -20.460 18.159 1.00 87.88 80 ARG A N 1
ATOM 682 C CA . ARG A 1 80 ? -7.957 -21.592 18.819 1.00 87.88 80 ARG A CA 1
ATOM 683 C C . ARG A 1 80 ? -6.874 -21.135 19.789 1.00 87.88 80 ARG A C 1
ATOM 685 O O . ARG A 1 80 ? -6.688 -21.769 20.822 1.00 87.88 80 ARG A O 1
ATOM 692 N N . LYS A 1 81 ? -6.135 -20.072 19.459 1.00 88.19 81 LYS A N 1
ATOM 693 C CA . LYS A 1 81 ? -5.094 -19.546 20.345 1.00 88.19 81 LYS A CA 1
ATOM 694 C C . LYS A 1 81 ? -5.671 -18.860 21.574 1.00 88.19 81 LYS A C 1
ATOM 696 O O . LYS A 1 81 ? -5.158 -19.103 22.658 1.00 88.19 81 LYS A O 1
ATOM 701 N N . ILE A 1 82 ? -6.741 -18.081 21.424 1.00 88.81 82 ILE A N 1
ATOM 702 C CA . ILE A 1 82 ? -7.462 -17.496 22.562 1.00 88.81 82 ILE A CA 1
ATOM 703 C C . ILE A 1 82 ? -7.974 -18.608 23.483 1.00 88.81 82 ILE A C 1
ATOM 705 O O . ILE A 1 82 ? -7.661 -18.585 24.668 1.00 88.81 82 ILE A O 1
ATOM 709 N N . ASP A 1 83 ? -8.653 -19.620 22.935 1.00 89.88 83 ASP A N 1
ATOM 710 C CA . ASP A 1 83 ? -9.163 -20.760 23.710 1.00 89.88 83 ASP A CA 1
ATOM 711 C C . ASP A 1 83 ? -8.021 -21.497 24.448 1.00 89.88 83 ASP A C 1
ATOM 713 O O . ASP A 1 83 ? -8.163 -21.867 25.610 1.00 89.88 83 ASP A O 1
ATOM 717 N N . GLN A 1 84 ? -6.852 -21.667 23.811 1.00 90.38 84 GLN A N 1
ATOM 718 C CA . GLN A 1 84 ? -5.668 -22.253 24.456 1.00 90.38 84 GLN A CA 1
ATOM 719 C C . GLN A 1 84 ? -5.131 -21.420 25.624 1.00 90.38 84 GLN A C 1
ATOM 721 O O . GLN A 1 84 ? -4.687 -22.008 26.604 1.00 90.38 84 GLN A O 1
ATOM 726 N N . PHE A 1 85 ? -5.096 -20.090 25.524 1.00 89.62 85 PHE A N 1
ATOM 727 C CA . PHE A 1 85 ? -4.589 -19.247 26.612 1.00 89.62 85 PHE A CA 1
ATOM 728 C C . PHE A 1 85 ? -5.587 -19.155 27.766 1.00 89.62 85 PHE A C 1
ATOM 730 O O . PHE A 1 85 ? -5.179 -19.318 28.907 1.00 89.62 85 PHE A O 1
ATOM 737 N N . MET A 1 86 ? -6.882 -19.018 27.467 1.00 86.44 86 MET A N 1
ATOM 738 C CA . MET A 1 86 ? -7.940 -19.024 28.484 1.00 86.44 86 MET A CA 1
ATOM 739 C C . MET A 1 86 ? -7.941 -20.331 29.289 1.00 86.44 86 MET A C 1
ATOM 741 O O . MET A 1 86 ? -7.955 -20.296 30.511 1.00 86.44 86 MET A O 1
ATOM 745 N N . ASN A 1 87 ? -7.833 -21.484 28.618 1.00 84.50 87 ASN A N 1
ATOM 746 C CA . ASN A 1 87 ? -7.828 -22.787 29.293 1.00 84.50 87 ASN A CA 1
ATOM 747 C C . ASN A 1 87 ? -6.512 -23.103 30.029 1.00 84.50 87 ASN A C 1
ATOM 749 O O . ASN A 1 87 ? -6.508 -23.951 30.914 1.00 84.50 87 ASN A O 1
ATOM 753 N N . ASN A 1 88 ? -5.391 -22.480 29.645 1.00 72.44 88 ASN A N 1
ATOM 754 C CA . ASN A 1 88 ? -4.111 -22.647 30.346 1.00 72.44 88 ASN A CA 1
ATOM 755 C C . ASN A 1 88 ? -3.957 -21.689 31.538 1.00 72.44 88 ASN A C 1
ATOM 757 O O . ASN A 1 88 ? -3.147 -21.975 32.409 1.00 72.44 88 ASN A O 1
ATOM 761 N N . GLU A 1 89 ? -4.689 -20.570 31.580 1.00 59.59 89 GLU A N 1
ATOM 762 C CA . GLU A 1 89 ? -4.748 -19.677 32.751 1.00 59.59 89 GLU A CA 1
ATOM 763 C C . GLU A 1 89 ? -5.748 -20.161 33.820 1.00 59.59 89 GLU A C 1
ATOM 765 O O . GLU A 1 89 ? -5.698 -19.699 34.957 1.00 59.59 89 GLU A O 1
ATOM 770 N N . GLU A 1 90 ? -6.632 -21.108 33.483 1.00 54.84 90 GLU A N 1
ATOM 771 C CA . GLU A 1 90 ? -7.553 -21.771 34.423 1.00 54.84 90 GLU A CA 1
ATOM 772 C C . GLU A 1 90 ? -6.946 -23.005 35.145 1.00 54.84 90 GLU A C 1
ATOM 774 O O . GLU A 1 90 ? -7.666 -23.708 35.858 1.00 54.84 90 GLU A O 1
ATOM 779 N N . LEU A 1 91 ? -5.634 -23.260 35.004 1.00 47.84 91 LEU A N 1
ATOM 780 C CA . LEU A 1 91 ? -4.862 -24.291 35.729 1.00 47.84 91 LEU A CA 1
ATOM 781 C C . LEU A 1 91 ? -3.832 -23.662 36.677 1.00 47.84 91 LEU A C 1
ATOM 783 O O . LEU A 1 91 ? -3.657 -24.222 37.784 1.00 47.84 91 LEU A O 1
#

Sequence (91 aa):
METSREKYQRAQKRVDEIKEFYNHLGMYIIFVCIFIGLNIYTSNFFWAIFPILGWGIGILSHASKVYRWNPLFSKDWERRKIDQFMNNEEL